Protein AF-A0A953IF62-F1 (afdb_monomer_lite)

Radius of gyration: 14.05 Å; chains: 1; bounding box: 26×37×34 Å

Structure (mmCIF, N/CA/C/O backbone):
data_AF-A0A953IF62-F1
#
_entry.id   AF-A0A953IF62-F1
#
loop_
_atom_site.group_PDB
_atom_site.id
_atom_site.type_symbol
_atom_site.label_atom_id
_atom_site.label_alt_id
_atom_site.label_comp_id
_atom_site.label_asym_id
_atom_site.label_entity_id
_atom_site.label_seq_id
_atom_site.pdbx_PDB_ins_code
_atom_site.Cartn_x
_atom_site.Cartn_y
_atom_site.Cartn_z
_atom_site.occupancy
_atom_site.B_iso_or_equiv
_atom_site.auth_seq_id
_atom_site.auth_comp_id
_atom_site.auth_asym_id
_atom_site.auth_atom_id
_atom_site.pdbx_PDB_model_num
ATOM 1 N N . MET A 1 1 ? 4.543 -26.893 1.575 1.00 3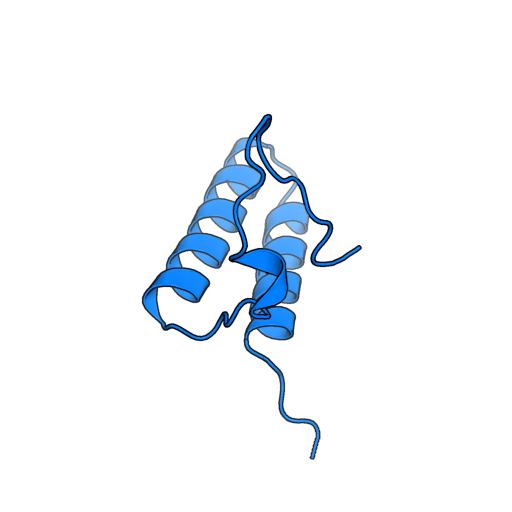1.75 1 MET A N 1
ATOM 2 C CA . MET A 1 1 ? 4.986 -25.859 2.530 1.00 31.75 1 MET A CA 1
ATOM 3 C C . MET A 1 1 ? 4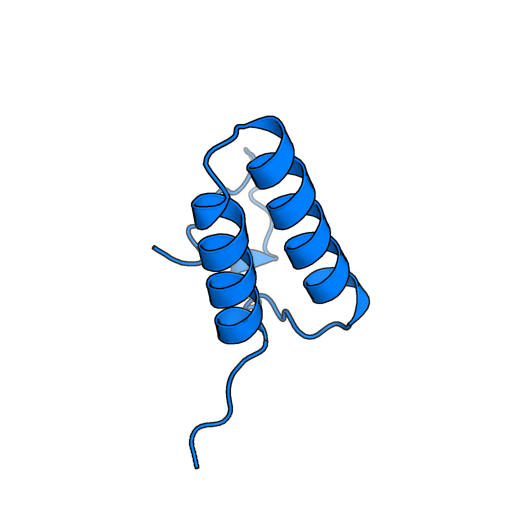.972 -24.545 1.770 1.00 31.75 1 MET A C 1
ATOM 5 O O . MET A 1 1 ? 5.860 -24.317 0.960 1.00 31.75 1 MET A O 1
ATOM 9 N N . LEU A 1 2 ? 3.870 -23.799 1.866 1.00 34.03 2 LEU A N 1
ATOM 10 C CA . LEU A 1 2 ? 3.692 -22.548 1.128 1.00 34.03 2 LEU A CA 1
ATOM 11 C C . LEU A 1 2 ? 4.633 -21.513 1.746 1.00 34.03 2 LEU A C 1
ATOM 13 O O . LEU A 1 2 ? 4.552 -21.245 2.940 1.00 34.03 2 LEU A O 1
ATOM 17 N N . VAL A 1 3 ? 5.577 -21.011 0.956 1.00 43.34 3 VAL A N 1
ATOM 18 C CA . VAL A 1 3 ? 6.445 -19.909 1.366 1.00 43.34 3 VAL A CA 1
ATOM 19 C C . VAL A 1 3 ? 5.572 -18.659 1.337 1.00 43.34 3 VAL A C 1
ATOM 21 O O . VAL A 1 3 ? 5.305 -18.146 0.255 1.00 43.34 3 VAL A O 1
ATOM 24 N N . GLU A 1 4 ? 5.085 -18.213 2.499 1.00 55.12 4 GLU A N 1
ATOM 25 C CA . GLU A 1 4 ? 4.494 -16.877 2.647 1.00 55.12 4 GLU A CA 1
ATOM 26 C C . GLU A 1 4 ? 5.466 -15.857 2.054 1.00 55.12 4 GLU A C 1
ATOM 28 O O . GLU A 1 4 ? 6.604 -15.709 2.517 1.00 55.12 4 GLU A O 1
ATOM 33 N N . THR A 1 5 ? 5.042 -15.171 1.001 1.00 76.81 5 THR A N 1
ATOM 34 C CA . THR A 1 5 ? 5.856 -14.127 0.396 1.00 76.81 5 THR A CA 1
ATOM 35 C C . THR A 1 5 ? 5.802 -12.868 1.263 1.00 76.81 5 THR A C 1
ATOM 37 O O . THR A 1 5 ? 4.866 -12.645 2.031 1.00 76.81 5 THR A O 1
ATOM 40 N N . GLY A 1 6 ? 6.797 -11.984 1.137 1.00 81.31 6 GLY A N 1
ATOM 41 C CA . GLY A 1 6 ? 6.746 -10.678 1.806 1.00 81.31 6 GLY A CA 1
ATOM 42 C C . GLY A 1 6 ? 5.566 -9.803 1.358 1.00 81.31 6 GLY A C 1
ATOM 43 O O . GLY A 1 6 ? 5.198 -8.872 2.070 1.00 81.31 6 GLY A O 1
ATOM 44 N N . VAL A 1 7 ? 4.955 -10.118 0.210 1.00 85.56 7 VAL A N 1
ATOM 45 C CA . VAL A 1 7 ? 3.716 -9.494 -0.270 1.00 85.56 7 VAL A CA 1
ATOM 46 C C . VAL A 1 7 ? 2.521 -9.958 0.562 1.00 85.56 7 VAL A C 1
ATOM 48 O O . VAL A 1 7 ? 1.764 -9.107 1.020 1.00 85.56 7 VAL A O 1
ATOM 51 N N . ASP A 1 8 ? 2.395 -11.260 0.830 1.00 88.44 8 ASP A N 1
ATOM 52 C CA . ASP A 1 8 ? 1.284 -11.818 1.619 1.00 88.44 8 ASP A CA 1
ATOM 53 C C . ASP A 1 8 ? 1.248 -11.201 3.024 1.00 88.44 8 ASP A C 1
ATOM 55 O O . ASP A 1 8 ? 0.222 -10.693 3.471 1.00 88.44 8 ASP A O 1
ATOM 59 N N . ARG A 1 9 ? 2.415 -11.100 3.672 1.00 88.62 9 ARG A N 1
ATOM 60 C CA . ARG A 1 9 ? 2.542 -10.451 4.988 1.00 88.62 9 ARG A CA 1
ATOM 61 C C . ARG A 1 9 ? 2.186 -8.968 4.977 1.00 88.62 9 ARG A C 1
ATOM 63 O O . ARG A 1 9 ? 1.647 -8.463 5.964 1.00 88.62 9 ARG A O 1
ATOM 70 N N . LEU A 1 10 ? 2.510 -8.254 3.894 1.00 91.31 10 LEU A N 1
ATOM 71 C CA . LEU A 1 10 ? 2.107 -6.856 3.751 1.00 91.31 10 LEU A CA 1
ATOM 72 C C . LEU A 1 10 ? 0.582 -6.753 3.628 1.00 91.31 10 LEU A C 1
ATOM 74 O O . LEU A 1 10 ? -0.006 -5.915 4.308 1.00 91.31 10 LEU A O 1
ATOM 78 N N . ILE A 1 11 ? -0.038 -7.583 2.784 1.00 92.56 11 ILE A N 1
ATOM 79 C CA . ILE A 1 11 ? -1.491 -7.577 2.562 1.00 92.56 11 ILE A CA 1
ATOM 80 C C . ILE A 1 11 ? -2.216 -7.842 3.879 1.00 92.56 11 ILE A C 1
ATOM 82 O O . ILE A 1 11 ? -3.026 -7.021 4.295 1.00 92.56 11 ILE A O 1
ATOM 86 N N . GLU A 1 12 ? -1.827 -8.886 4.613 1.00 93.25 12 GLU A N 1
ATOM 87 C CA . GLU A 1 12 ? -2.404 -9.163 5.931 1.00 93.25 12 GLU A CA 1
ATOM 88 C C . GLU A 1 12 ? -2.225 -7.999 6.918 1.00 93.25 12 GLU A C 1
ATOM 90 O O . GLU A 1 12 ? -3.106 -7.706 7.728 1.00 93.25 12 GLU A O 1
ATOM 95 N N . GLY A 1 13 ? -1.070 -7.329 6.888 1.00 93.69 13 GLY A N 1
ATOM 96 C CA . GLY A 1 13 ? -0.815 -6.151 7.714 1.00 93.69 13 GLY A CA 1
ATOM 97 C C . GLY A 1 13 ? -1.741 -4.983 7.377 1.00 93.69 13 GLY A C 1
ATOM 98 O O . GLY A 1 13 ? -2.226 -4.306 8.287 1.00 93.69 13 GLY A O 1
ATOM 99 N N . ILE A 1 14 ? -2.005 -4.767 6.088 1.00 94.44 14 ILE A N 1
ATOM 100 C CA . ILE A 1 14 ? -2.933 -3.744 5.599 1.00 94.44 14 ILE A CA 1
ATOM 101 C C . ILE A 1 14 ? -4.370 -4.101 5.986 1.00 94.44 14 ILE A C 1
ATOM 103 O O . ILE A 1 14 ? -5.056 -3.245 6.541 1.00 94.44 14 ILE A O 1
ATOM 107 N N . ASP A 1 15 ? -4.804 -5.345 5.786 1.00 95.50 15 ASP A N 1
ATOM 108 C CA . ASP A 1 15 ? -6.156 -5.794 6.144 1.00 95.50 15 ASP A CA 1
ATOM 109 C C . ASP A 1 15 ? -6.427 -5.615 7.641 1.00 95.50 15 ASP A C 1
ATOM 111 O O . ASP A 1 15 ? -7.458 -5.062 8.038 1.00 95.50 15 ASP A O 1
ATOM 115 N N . ARG A 1 16 ? -5.458 -5.986 8.491 1.00 95.50 16 ARG A N 1
ATOM 116 C CA . ARG A 1 16 ? -5.536 -5.736 9.938 1.00 95.50 16 ARG A CA 1
ATOM 117 C C . ARG A 1 16 ? -5.655 -4.247 10.262 1.00 95.50 16 ARG A C 1
ATOM 119 O O . ARG A 1 16 ? -6.423 -3.890 11.149 1.00 95.50 16 ARG A O 1
ATOM 126 N N . ALA A 1 17 ? -4.914 -3.383 9.566 1.00 96.31 17 ALA A N 1
ATOM 127 C CA . ALA A 1 17 ? -4.964 -1.939 9.789 1.00 96.31 17 ALA A CA 1
ATOM 128 C C . ALA A 1 17 ? -6.310 -1.329 9.371 1.00 96.31 17 ALA A C 1
ATOM 130 O O . ALA A 1 17 ? -6.848 -0.491 10.090 1.00 96.31 17 ALA A O 1
ATOM 131 N N . VAL A 1 18 ? -6.876 -1.769 8.245 1.00 95.38 18 VAL A N 1
ATOM 132 C CA . VAL A 1 18 ? -8.202 -1.335 7.774 1.00 95.38 18 VAL A CA 1
ATOM 133 C C . VAL A 1 18 ? -9.305 -1.768 8.745 1.00 95.38 18 VAL A C 1
ATOM 135 O O . VAL A 1 18 ? -10.263 -1.028 8.966 1.00 95.38 18 VAL A O 1
ATOM 138 N N . GLY A 1 19 ? -9.145 -2.922 9.399 1.00 95.88 19 GLY A N 1
ATOM 139 C CA . GLY A 1 19 ? -10.071 -3.413 10.422 1.00 95.88 19 GLY A CA 1
ATOM 140 C C . GLY A 1 19 ? -10.153 -2.576 11.710 1.00 95.88 19 GLY A C 1
ATOM 141 O O . GLY A 1 19 ? -11.016 -2.848 12.540 1.00 95.88 19 GLY A O 1
ATOM 142 N N . LEU A 1 20 ? -9.301 -1.559 11.901 1.00 93.12 20 LEU A N 1
ATOM 143 C CA . LEU A 1 20 ? -9.246 -0.760 13.138 1.00 93.12 20 LEU A CA 1
ATOM 144 C C . LEU A 1 20 ? -10.413 0.229 13.303 1.00 93.12 20 LEU A C 1
ATOM 146 O O . LEU A 1 20 ? -10.613 0.762 14.392 1.00 93.12 20 LEU A O 1
ATOM 150 N N . GLY A 1 21 ? -11.186 0.490 12.246 1.00 89.00 21 GLY A N 1
ATOM 151 C CA . GLY A 1 21 ? -12.456 1.221 12.340 1.00 89.00 21 GLY A CA 1
ATOM 152 C C . GLY A 1 21 ? -12.360 2.747 12.480 1.00 89.00 21 GLY A C 1
ATOM 153 O O . GLY A 1 21 ? -13.396 3.407 12.462 1.00 89.00 21 GLY A O 1
ATOM 154 N N . SER A 1 22 ? -11.158 3.331 12.560 1.00 96.50 22 SER A N 1
ATOM 155 C CA . SER A 1 22 ? -10.947 4.782 12.422 1.00 96.50 22 SER A CA 1
ATOM 156 C C . SER A 1 22 ? -9.941 5.111 11.323 1.00 96.50 22 SER A C 1
ATOM 158 O O . SER A 1 22 ? -9.037 4.324 11.023 1.00 96.50 22 SER A O 1
ATOM 160 N N . VAL A 1 23 ? -10.095 6.289 10.712 1.00 97.06 23 VAL A N 1
ATOM 161 C CA . VAL A 1 23 ? -9.229 6.749 9.616 1.00 97.06 23 VAL A CA 1
ATOM 162 C C . VAL A 1 23 ? -7.798 6.933 10.111 1.00 97.06 23 VAL A C 1
ATOM 164 O O . VAL A 1 23 ? -6.856 6.484 9.460 1.00 97.06 23 VAL A O 1
ATOM 167 N N . GLU A 1 24 ? -7.626 7.532 11.285 1.00 97.75 24 GLU A N 1
ATOM 168 C CA . GLU A 1 24 ? -6.324 7.798 11.890 1.00 97.75 24 GLU A CA 1
ATOM 169 C C . GLU A 1 24 ? -5.596 6.495 12.230 1.00 97.75 24 GLU A C 1
ATOM 171 O O . GLU A 1 24 ? -4.414 6.345 11.909 1.00 97.75 24 GLU A O 1
ATOM 176 N N . ALA A 1 25 ? -6.303 5.527 12.826 1.00 96.94 25 ALA A N 1
ATOM 177 C CA . ALA A 1 25 ? -5.728 4.229 13.162 1.00 96.94 25 ALA A CA 1
ATOM 178 C C . ALA A 1 25 ? -5.382 3.430 11.899 1.00 96.94 25 ALA A C 1
ATOM 180 O O . ALA A 1 25 ? -4.294 2.859 11.815 1.00 96.94 25 ALA A O 1
ATOM 181 N N . THR A 1 26 ? -6.255 3.464 10.886 1.00 97.69 26 THR A N 1
ATOM 182 C CA . THR A 1 26 ? -6.001 2.836 9.582 1.00 97.69 26 THR A CA 1
ATOM 183 C C . THR A 1 26 ? -4.758 3.431 8.928 1.00 97.69 26 THR A C 1
ATOM 185 O O . THR A 1 26 ? -3.849 2.698 8.544 1.00 97.69 26 THR A O 1
ATOM 188 N N . ALA A 1 27 ? -4.665 4.760 8.840 1.00 97.88 27 ALA A N 1
ATOM 189 C CA . ALA A 1 27 ? -3.531 5.440 8.221 1.00 97.88 27 ALA A CA 1
ATOM 190 C C . ALA A 1 27 ? -2.212 5.137 8.949 1.00 97.88 27 ALA A C 1
ATOM 192 O O . ALA A 1 27 ? -1.198 4.849 8.305 1.00 97.88 27 ALA A O 1
ATOM 193 N N . ALA A 1 28 ? -2.223 5.156 10.286 1.00 97.94 28 ALA A N 1
ATOM 194 C CA . ALA A 1 28 ? -1.058 4.814 11.094 1.00 97.94 28 ALA A CA 1
ATOM 195 C C . ALA A 1 28 ? -0.633 3.348 10.899 1.00 97.94 28 ALA A C 1
ATOM 197 O O . ALA A 1 28 ? 0.551 3.077 10.681 1.00 97.94 28 ALA A O 1
ATOM 198 N N . GLY A 1 29 ? -1.590 2.416 10.915 1.00 97.75 29 GLY A N 1
ATOM 199 C CA . GLY A 1 29 ? -1.340 0.986 10.728 1.00 97.75 29 GLY A CA 1
ATOM 200 C C . GLY A 1 29 ? -0.814 0.652 9.331 1.00 97.75 29 GLY A C 1
ATOM 201 O O . GLY A 1 29 ? 0.207 -0.024 9.203 1.00 97.75 29 GLY A O 1
ATOM 202 N N . VAL A 1 30 ? -1.437 1.199 8.282 1.00 96.50 30 VAL A N 1
ATOM 203 C CA . VAL A 1 30 ? -0.991 1.018 6.891 1.00 96.50 30 VAL A CA 1
ATOM 204 C C . VAL A 1 30 ? 0.424 1.566 6.701 1.00 96.50 30 VAL A C 1
ATOM 206 O O . VAL A 1 30 ? 1.279 0.892 6.122 1.00 96.50 30 VAL A O 1
ATOM 209 N N . LYS A 1 31 ? 0.717 2.759 7.238 1.00 97.12 31 LYS A N 1
ATOM 210 C CA . LYS A 1 31 ? 2.067 3.338 7.187 1.00 97.12 31 LYS A CA 1
ATOM 211 C C . LYS A 1 31 ? 3.094 2.435 7.866 1.00 97.12 31 LYS A C 1
ATOM 213 O O . L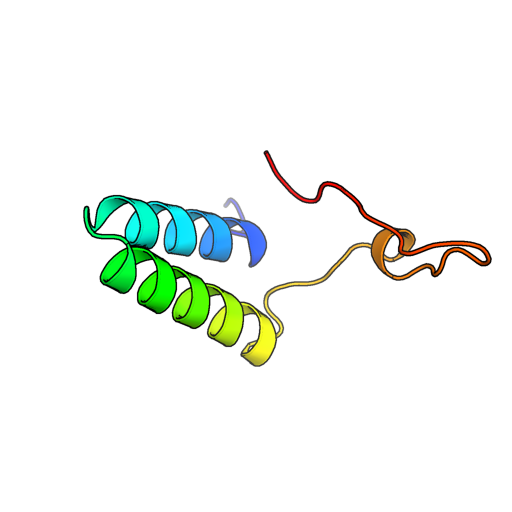YS A 1 31 ? 4.183 2.253 7.319 1.00 97.12 31 LYS A O 1
ATOM 218 N N . ALA A 1 32 ? 2.773 1.895 9.040 1.00 96.38 32 ALA A N 1
ATOM 219 C CA . ALA A 1 32 ? 3.669 1.007 9.773 1.00 96.38 32 ALA A CA 1
ATOM 220 C C . ALA A 1 32 ? 3.969 -0.272 8.974 1.00 96.38 32 ALA A C 1
ATOM 222 O O . ALA A 1 32 ? 5.141 -0.601 8.785 1.00 96.38 32 ALA A O 1
ATOM 223 N N . ALA A 1 33 ? 2.936 -0.927 8.433 1.00 94.69 33 ALA A N 1
ATOM 224 C CA . ALA A 1 33 ? 3.079 -2.142 7.630 1.00 94.69 33 ALA A CA 1
ATOM 225 C C . ALA A 1 33 ? 3.941 -1.913 6.376 1.00 94.69 33 ALA A C 1
ATOM 227 O O . ALA A 1 33 ? 4.897 -2.650 6.133 1.00 94.69 33 ALA A O 1
ATOM 228 N N . LEU A 1 34 ? 3.664 -0.844 5.619 1.00 93.25 34 LEU A N 1
ATOM 229 C CA . LEU A 1 34 ? 4.451 -0.479 4.436 1.00 93.25 34 LEU A CA 1
ATOM 230 C C . LEU A 1 34 ? 5.908 -0.159 4.789 1.00 93.25 34 LEU A C 1
ATOM 232 O O . LEU A 1 34 ? 6.825 -0.610 4.104 1.00 93.25 34 LEU A O 1
ATOM 236 N N . SER A 1 35 ? 6.130 0.606 5.861 1.00 95.00 35 SER A N 1
ATOM 237 C CA . SER A 1 35 ? 7.479 1.004 6.278 1.00 95.00 35 SER A CA 1
ATOM 238 C C . SER A 1 35 ? 8.329 -0.206 6.654 1.00 95.00 35 SER A C 1
ATOM 240 O O . SER A 1 35 ? 9.503 -0.265 6.293 1.00 95.00 35 SER A O 1
ATOM 242 N N . GLU A 1 36 ? 7.743 -1.177 7.354 1.00 92.75 36 GLU A N 1
ATOM 243 C CA . GLU A 1 36 ? 8.441 -2.403 7.736 1.00 92.75 36 GLU A CA 1
ATOM 244 C C . GLU A 1 36 ? 8.736 -3.291 6.525 1.00 92.75 36 GLU A C 1
ATOM 246 O O . GLU A 1 36 ? 9.852 -3.789 6.373 1.00 92.75 36 GLU A O 1
ATOM 251 N N . ALA A 1 37 ? 7.782 -3.437 5.606 1.00 90.00 37 ALA A N 1
ATOM 252 C CA . ALA A 1 37 ? 7.971 -4.259 4.418 1.00 90.00 37 ALA A CA 1
ATOM 253 C C . ALA A 1 37 ? 9.045 -3.692 3.461 1.00 90.00 37 ALA A C 1
ATOM 255 O O . ALA A 1 37 ? 9.779 -4.454 2.829 1.00 90.00 37 ALA A O 1
ATOM 256 N N . VAL A 1 38 ? 9.190 -2.360 3.400 1.00 89.25 38 VAL A N 1
ATOM 257 C CA . VAL A 1 38 ? 10.298 -1.694 2.691 1.00 89.25 38 VAL A CA 1
ATOM 258 C C . VAL A 1 38 ? 11.620 -1.877 3.440 1.00 89.25 38 VAL A C 1
ATOM 260 O O . VAL A 1 38 ? 12.617 -2.255 2.829 1.00 89.25 38 VAL A O 1
ATOM 263 N N . ARG A 1 39 ? 11.642 -1.635 4.759 1.00 90.44 39 ARG A N 1
ATOM 264 C CA . ARG A 1 39 ? 12.865 -1.696 5.578 1.00 90.44 39 ARG A CA 1
ATOM 265 C C . ARG A 1 39 ? 13.477 -3.095 5.618 1.00 90.44 39 ARG A C 1
ATOM 267 O O . ARG A 1 39 ? 14.690 -3.231 5.503 1.00 90.44 39 ARG A O 1
ATOM 274 N N . SER A 1 40 ? 12.645 -4.119 5.772 1.00 88.69 40 SER A N 1
ATOM 275 C CA . SER A 1 40 ? 13.070 -5.522 5.822 1.00 88.69 40 SER A CA 1
ATOM 276 C C . SER A 1 40 ? 13.543 -6.063 4.467 1.00 88.69 40 SER A C 1
ATOM 278 O O . SER A 1 40 ? 14.129 -7.142 4.410 1.00 88.69 40 SER A O 1
ATOM 280 N N . GLY A 1 41 ? 13.274 -5.353 3.363 1.00 84.25 41 GLY A N 1
ATOM 281 C CA . GLY A 1 41 ? 13.529 -5.847 2.008 1.00 84.25 41 GLY A CA 1
ATOM 282 C C . GLY A 1 41 ? 12.664 -7.053 1.623 1.00 84.25 41 GLY A C 1
ATOM 283 O O . GLY A 1 41 ? 12.957 -7.719 0.628 1.00 84.25 41 GLY A O 1
ATOM 284 N N . ALA A 1 42 ? 11.612 -7.344 2.399 1.00 79.06 42 ALA A N 1
ATOM 285 C CA . ALA A 1 42 ? 10.698 -8.457 2.159 1.00 79.06 42 ALA A CA 1
ATOM 286 C C . ALA A 1 42 ? 9.876 -8.264 0.873 1.00 79.06 42 ALA A C 1
ATOM 288 O O . ALA A 1 42 ? 9.473 -9.237 0.235 1.00 79.06 42 ALA A O 1
ATOM 289 N N . LEU A 1 43 ? 9.663 -7.011 0.460 1.00 82.00 43 LEU A N 1
ATOM 290 C CA . LEU A 1 43 ? 9.047 -6.672 -0.817 1.00 82.00 43 LEU A CA 1
ATOM 291 C C . LEU A 1 43 ? 10.092 -6.571 -1.923 1.00 82.00 43 LEU A C 1
ATOM 293 O O . LEU A 1 43 ? 10.933 -5.672 -1.937 1.00 82.00 43 LEU A O 1
ATOM 297 N N . ARG A 1 44 ? 9.977 -7.454 -2.914 1.00 81.19 44 ARG A N 1
ATOM 298 C CA . ARG A 1 44 ? 10.679 -7.326 -4.192 1.00 81.19 44 ARG A CA 1
ATOM 299 C C . ARG A 1 44 ? 9.663 -7.024 -5.281 1.00 81.19 44 ARG A C 1
ATOM 301 O O . ARG A 1 44 ? 8.736 -7.798 -5.499 1.00 81.19 44 ARG A O 1
ATOM 308 N N . LEU A 1 45 ? 9.842 -5.896 -5.961 1.00 82.06 45 LEU A N 1
ATOM 309 C CA . LEU A 1 45 ? 9.039 -5.567 -7.133 1.00 82.06 45 LEU A CA 1
ATOM 310 C C . LEU A 1 45 ? 9.562 -6.338 -8.352 1.00 82.06 45 LEU A C 1
ATOM 312 O O . LEU A 1 45 ? 10.781 -6.443 -8.519 1.00 82.06 45 LEU A O 1
ATOM 316 N N . PRO A 1 46 ? 8.677 -6.841 -9.232 1.00 83.75 46 PRO A N 1
ATOM 317 C CA . PRO A 1 46 ? 9.108 -7.379 -10.513 1.00 83.75 46 PRO A CA 1
ATOM 318 C C . PRO A 1 46 ? 9.828 -6.302 -11.331 1.00 83.75 46 PRO A C 1
ATOM 320 O O . PRO A 1 46 ? 9.445 -5.133 -11.302 1.00 83.75 46 PRO A O 1
ATOM 323 N N . GLU A 1 47 ? 10.831 -6.685 -12.119 1.00 87.12 47 GLU A N 1
ATOM 324 C CA . GLU A 1 47 ? 11.645 -5.740 -12.899 1.00 87.12 47 GLU A CA 1
ATOM 325 C C . GLU A 1 47 ? 10.795 -4.832 -13.812 1.00 87.12 47 GLU A C 1
ATOM 327 O O . GLU A 1 47 ? 11.066 -3.640 -13.960 1.00 87.12 47 GLU A O 1
ATOM 332 N N . SER A 1 48 ? 9.700 -5.364 -14.365 1.00 85.88 48 SER A N 1
ATOM 333 C CA . SER A 1 48 ? 8.751 -4.612 -15.195 1.00 85.88 48 SER A CA 1
ATOM 334 C C . SER A 1 48 ? 8.108 -3.422 -14.469 1.00 85.88 48 SER A C 1
ATOM 336 O O . SER A 1 48 ? 7.727 -2.446 -15.123 1.00 85.88 48 SER A O 1
ATOM 338 N N . PHE A 1 49 ? 8.025 -3.465 -13.135 1.00 87.38 49 PHE A N 1
ATOM 339 C CA . PHE A 1 49 ? 7.496 -2.387 -12.301 1.00 87.38 49 PHE A CA 1
ATOM 340 C C . PHE A 1 49 ? 8.513 -1.274 -12.060 1.00 87.38 49 PHE A C 1
ATOM 342 O O . PHE A 1 49 ? 8.108 -0.130 -11.857 1.00 87.38 49 PHE A O 1
ATOM 349 N N . CYS A 1 50 ? 9.806 -1.577 -12.171 1.00 88.44 50 CYS A N 1
ATOM 350 C CA . CYS A 1 50 ? 10.897 -0.618 -12.001 1.00 88.44 50 CYS A CA 1
ATOM 351 C C . CYS A 1 50 ? 11.210 0.169 -13.282 1.00 88.44 50 CYS A C 1
ATOM 353 O O . CYS A 1 50 ? 11.967 1.136 -13.243 1.00 88.44 50 CYS A O 1
ATOM 355 N N . ARG A 1 51 ? 10.633 -0.215 -14.429 1.00 91.62 51 ARG A N 1
ATOM 356 C CA . ARG A 1 51 ? 10.892 0.464 -15.706 1.00 9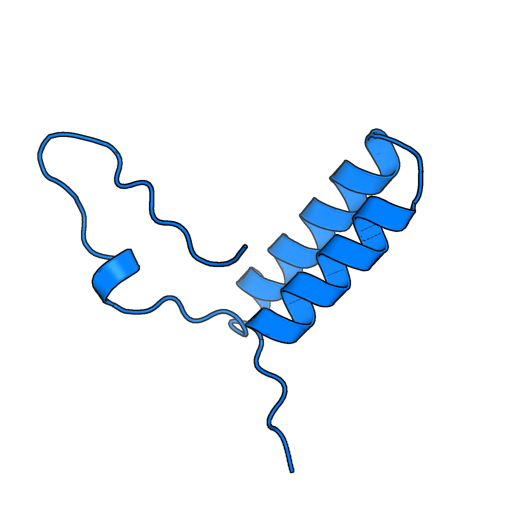1.62 51 ARG A CA 1
ATOM 357 C C . ARG A 1 51 ? 10.199 1.836 -15.751 1.00 91.62 51 ARG A C 1
ATOM 359 O O . ARG A 1 51 ? 8.970 1.885 -15.596 1.00 91.62 51 ARG A O 1
ATOM 366 N N . PRO A 1 52 ? 10.925 2.940 -15.993 1.00 91.88 52 PRO A N 1
ATOM 367 C CA . PRO A 1 52 ? 10.314 4.255 -16.159 1.00 91.88 52 PRO A CA 1
ATOM 368 C C . PRO A 1 52 ? 9.506 4.332 -17.465 1.00 91.88 52 PRO A C 1
ATOM 370 O O . PRO A 1 52 ? 9.718 3.549 -18.393 1.00 91.88 52 PRO A O 1
ATOM 373 N N . ARG A 1 53 ? 8.563 5.278 -17.539 1.00 92.31 53 ARG A N 1
ATOM 374 C CA . ARG A 1 53 ? 7.909 5.694 -18.789 1.00 92.31 53 ARG A CA 1
ATOM 375 C C . ARG A 1 53 ? 8.389 7.101 -19.127 1.00 92.31 53 ARG A C 1
ATOM 377 O O . ARG A 1 53 ? 8.461 7.939 -18.238 1.00 92.31 53 ARG A O 1
ATOM 384 N N . ALA A 1 54 ? 8.726 7.337 -20.393 1.00 91.44 54 ALA A N 1
ATOM 385 C CA . ALA A 1 54 ? 9.363 8.584 -20.818 1.00 91.44 54 ALA A CA 1
ATOM 386 C C . ALA A 1 54 ?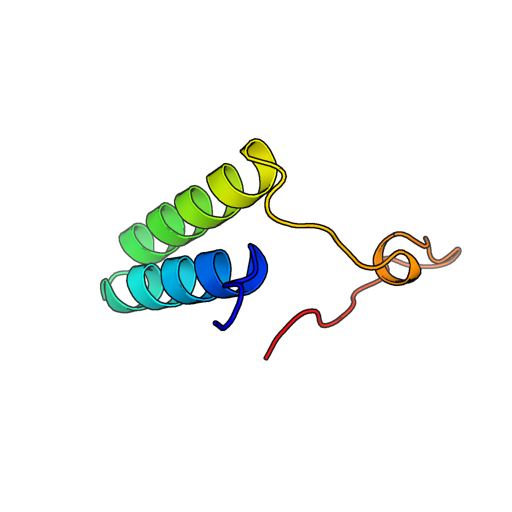 8.459 9.815 -20.639 1.00 91.44 54 ALA A C 1
ATOM 388 O O . ALA A 1 54 ? 8.934 10.886 -20.287 1.00 91.44 54 ALA A O 1
ATOM 389 N N . GLU A 1 55 ? 7.155 9.650 -20.853 1.00 94.06 55 GLU A N 1
ATOM 390 C CA . GLU A 1 55 ? 6.219 10.774 -20.974 1.00 94.06 55 GLU A CA 1
ATOM 391 C C . GLU A 1 55 ? 5.345 10.981 -19.728 1.00 94.06 55 GLU A C 1
ATOM 393 O O . GLU A 1 55 ? 4.602 11.954 -19.642 1.00 94.06 55 GLU A O 1
ATOM 398 N N . SER A 1 56 ? 5.361 10.048 -18.770 1.00 91.94 56 SER A N 1
ATOM 399 C CA . SER A 1 56 ? 4.430 10.080 -17.637 1.00 91.94 56 SER A CA 1
ATOM 400 C C . SER A 1 56 ? 4.847 9.189 -16.470 1.00 91.94 56 SER A C 1
ATOM 402 O O . SER A 1 56 ? 5.681 8.290 -16.590 1.00 91.94 56 SER A O 1
ATOM 404 N N . TYR A 1 57 ? 4.201 9.405 -15.322 1.00 90.62 57 TYR A N 1
ATOM 405 C CA . TYR A 1 57 ? 4.328 8.523 -14.169 1.00 90.62 57 TYR A CA 1
ATOM 406 C C . TYR A 1 57 ? 3.697 7.149 -14.442 1.00 90.62 57 TYR A C 1
ATOM 408 O O . TYR A 1 57 ? 2.517 7.033 -14.783 1.00 90.62 57 TYR A O 1
ATOM 416 N N . ALA A 1 58 ? 4.478 6.088 -14.247 1.00 90.12 58 ALA A N 1
ATOM 417 C CA . ALA A 1 58 ? 4.042 4.724 -14.502 1.00 90.12 58 ALA A CA 1
ATOM 418 C C . ALA A 1 58 ? 3.286 4.136 -13.296 1.00 90.12 58 ALA A C 1
ATOM 420 O O . ALA A 1 58 ? 3.888 3.576 -12.382 1.00 90.12 58 ALA A O 1
ATOM 421 N N . ARG A 1 59 ? 1.950 4.223 -13.314 1.00 91.25 59 ARG A N 1
ATOM 422 C CA . ARG A 1 59 ? 1.082 3.512 -12.360 1.00 91.25 59 ARG A CA 1
ATOM 423 C C . ARG A 1 59 ? 0.885 2.068 -12.806 1.00 91.25 59 ARG A C 1
ATOM 425 O O . ARG A 1 59 ? 0.454 1.824 -13.931 1.00 91.25 59 ARG A O 1
ATOM 432 N N . ARG A 1 60 ? 1.190 1.116 -11.926 1.00 89.00 60 ARG A N 1
ATOM 433 C CA . ARG A 1 60 ? 1.035 -0.320 -12.183 1.00 89.00 60 ARG A CA 1
ATOM 434 C C . ARG A 1 60 ? 0.337 -0.970 -11.002 1.00 89.00 60 ARG A C 1
ATOM 436 O O . ARG A 1 60 ? 0.720 -0.735 -9.859 1.00 89.00 60 ARG A O 1
ATOM 443 N N . LEU A 1 61 ? -0.685 -1.764 -11.292 1.00 87.81 61 LEU A N 1
ATOM 444 C CA . LEU A 1 61 ? -1.420 -2.507 -10.279 1.00 87.81 61 LEU A CA 1
ATOM 445 C C . LEU A 1 61 ? -0.560 -3.679 -9.797 1.00 87.81 61 LEU A C 1
ATOM 447 O O . LEU A 1 61 ? -0.146 -4.500 -10.612 1.00 87.81 61 LEU A O 1
ATOM 451 N N . LEU A 1 62 ? -0.273 -3.724 -8.495 1.00 83.69 62 LEU A N 1
ATOM 452 C CA . LEU A 1 62 ? 0.546 -4.775 -7.881 1.00 83.69 62 LEU A CA 1
ATOM 453 C C . LEU A 1 62 ? -0.308 -5.904 -7.284 1.00 83.69 62 LEU A C 1
ATOM 455 O O . LEU A 1 62 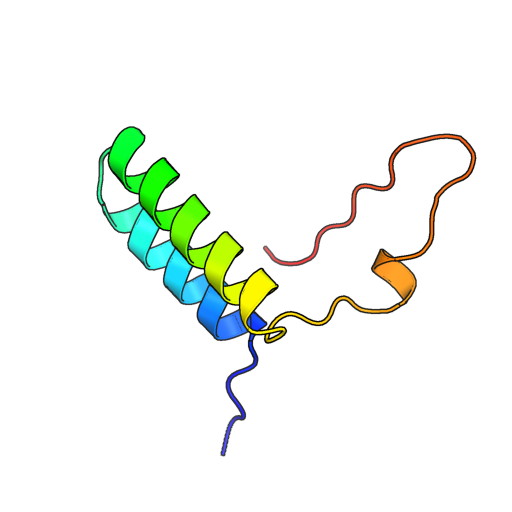? 0.073 -7.065 -7.367 1.00 83.69 62 LEU A O 1
ATOM 459 N N . HIS A 1 63 ? -1.454 -5.557 -6.698 1.00 83.69 63 HIS A N 1
ATOM 460 C CA . HIS A 1 63 ? -2.378 -6.472 -6.029 1.00 83.69 63 HIS A CA 1
ATOM 461 C C . HIS A 1 63 ? -3.797 -5.875 -6.043 1.00 83.69 63 HIS A C 1
ATOM 463 O O . HIS A 1 63 ? -3.929 -4.650 -6.162 1.00 83.69 63 HIS A O 1
ATOM 469 N N . ARG A 1 64 ? -4.835 -6.716 -5.962 1.00 82.75 64 ARG A N 1
ATOM 470 C CA . ARG A 1 64 ? -6.248 -6.319 -5.906 1.00 82.75 64 ARG A CA 1
ATOM 471 C C . ARG A 1 64 ? -7.033 -7.257 -5.007 1.00 82.75 64 ARG A C 1
ATOM 473 O O . ARG A 1 64 ? -6.819 -8.476 -5.168 1.00 82.75 64 ARG A O 1
#

Foldseek 3Di:
DDDCALVNQLVVQLVVQVVPPDPVSSVVSNVVSVVCSVVVVSDDDDPVQVDADPPDGDDDDDDD

Secondary structure (DSSP, 8-state):
-----HHHHHHHHHHHHHTTSSHHHHHHHHHHHHHHHHHTT-----HHHH---SSS--------

Sequence (64 aa):
MLVETGVDRLIEGIDRAVGLGSVEATAAGVKAALSEAVRSGALRLPESFCRPRAESYARRLLHR

pLDDT: mean 87.62, std 13.29, range [31.75, 97.94]